Protein AF-A0A2T6LX07-F1 (afdb_monomer_lite)

Sequence (99 aa):
MLALAILGGTVSGVLAACIGAVVFYCLKPGRQPDAETLARVIAQADGSDFDETCGLEADQDDCNSATCIACDFEDHDPEWARTVYLRRAEAVLMHLARW

pLDDT: mean 74.1, std 19.77, range [33.66, 96.69]

Foldseek 3Di:
DDDDDPDDDPDPPLLVVLVVVLCCVCPDPPDHDDLQNQLQSVLVSVQAGLPFQACVVVVDPPHPCRHHLCVVPPVSHSVVSSVVSSVVSVVVSVVVVVD

Secondary structure (DSSP, 8-state):
---------SS-HHHHHHHHHHHHHHTSTT-PPPHHHHHHHHHHHHT-BSSPPPHHHHT-TT--TTTBTTTT-TT--HHHHHHHHHHHHHHHHHHHTT-

Radius of gyration: 15.82 Å; chains: 1; bounding box: 42×25×36 Å

Structure (mmCIF, N/CA/C/O backbone):
data_AF-A0A2T6LX07-F1
#
_entry.id   AF-A0A2T6LX07-F1
#
loop_
_atom_site.group_PDB
_atom_site.id
_atom_site.type_symbol
_atom_site.label_atom_id
_atom_site.label_alt_id
_atom_site.label_comp_id
_atom_site.label_asym_id
_atom_site.label_entity_id
_atom_site.label_seq_id
_atom_site.pdbx_PDB_ins_code
_atom_site.Cartn_x
_atom_site.Cartn_y
_atom_site.Cartn_z
_atom_site.occupancy
_atom_site.B_iso_or_equiv
_atom_site.auth_seq_id
_atom_site.auth_comp_id
_atom_site.auth_asym_id
_atom_site.auth_atom_id
_atom_site.pdbx_PDB_model_num
ATOM 1 N N . MET A 1 1 ? -24.523 -15.968 19.191 1.00 35.88 1 MET A N 1
ATOM 2 C CA . MET A 1 1 ? -24.613 -16.679 17.899 1.00 35.88 1 MET A CA 1
ATOM 3 C C . MET A 1 1 ? -25.349 -15.767 16.932 1.00 35.88 1 MET A C 1
ATOM 5 O O . MET A 1 1 ? -26.568 -15.718 16.993 1.00 35.88 1 MET A O 1
ATOM 9 N N . LEU A 1 2 ? -24.630 -14.968 16.138 1.00 34.34 2 LEU A N 1
ATOM 10 C CA . LEU A 1 2 ? -25.241 -14.115 15.114 1.00 34.34 2 LEU A CA 1
ATOM 11 C C . LEU A 1 2 ? -24.853 -14.675 13.743 1.00 34.34 2 LEU A C 1
ATOM 13 O O . LEU A 1 2 ? -23.674 -14.891 13.474 1.00 34.34 2 LEU A O 1
ATOM 17 N N . ALA A 1 3 ? -25.871 -15.006 12.953 1.00 35.94 3 ALA A N 1
ATOM 18 C CA . ALA A 1 3 ? -25.771 -15.722 11.693 1.00 35.94 3 ALA A CA 1
ATOM 19 C C . ALA A 1 3 ? -25.217 -14.825 10.577 1.00 35.94 3 ALA A C 1
ATOM 21 O O . ALA A 1 3 ? -25.724 -13.731 10.339 1.00 35.94 3 ALA A O 1
ATOM 22 N N . LEU A 1 4 ? -24.196 -15.325 9.881 1.00 39.94 4 LEU A N 1
ATOM 23 C CA . LEU A 1 4 ? -23.634 -14.729 8.676 1.00 39.94 4 LEU A CA 1
ATOM 24 C C . LEU A 1 4 ? -24.479 -15.189 7.477 1.00 39.94 4 LEU A C 1
ATOM 26 O O . LEU A 1 4 ? -24.322 -16.306 6.986 1.00 39.94 4 LEU A O 1
ATOM 30 N N . ALA A 1 5 ? -25.422 -14.357 7.039 1.00 37.53 5 ALA A N 1
ATOM 31 C CA . ALA A 1 5 ? -26.170 -14.586 5.808 1.00 37.53 5 ALA A CA 1
ATOM 32 C C . ALA A 1 5 ? -25.344 -14.077 4.617 1.00 37.53 5 ALA A C 1
ATOM 34 O O . ALA A 1 5 ? -25.369 -12.894 4.288 1.00 37.53 5 ALA A O 1
ATOM 35 N N . ILE A 1 6 ? -24.595 -14.980 3.984 1.00 45.75 6 ILE A N 1
ATOM 36 C CA . ILE A 1 6 ? -23.979 -14.745 2.675 1.00 45.75 6 ILE A CA 1
ATOM 37 C C . ILE A 1 6 ? -25.062 -15.030 1.626 1.00 45.75 6 ILE A C 1
ATOM 39 O O . ILE A 1 6 ? -25.308 -16.184 1.280 1.00 45.75 6 ILE A O 1
ATOM 43 N N . LEU A 1 7 ? -25.755 -13.989 1.160 1.00 40.22 7 LEU A N 1
ATOM 44 C CA . LEU A 1 7 ? -26.619 -14.071 -0.021 1.00 40.22 7 LEU A CA 1
ATOM 45 C C . LEU A 1 7 ? -25.812 -13.678 -1.260 1.00 40.22 7 LEU A C 1
ATOM 47 O O . LEU A 1 7 ? -25.176 -12.628 -1.298 1.00 40.22 7 LEU A O 1
ATOM 51 N N . GLY A 1 8 ? -25.816 -14.579 -2.241 1.00 37.66 8 GLY A N 1
ATOM 52 C CA . GLY A 1 8 ? -25.008 -14.512 -3.449 1.00 37.66 8 GLY A CA 1
ATOM 53 C C . GLY A 1 8 ? -25.443 -13.466 -4.475 1.00 37.66 8 GLY A C 1
ATOM 54 O O . GLY A 1 8 ? -26.587 -13.023 -4.525 1.00 37.66 8 GLY A O 1
ATOM 55 N N . GLY A 1 9 ? -24.490 -13.148 -5.346 1.00 33.66 9 GLY A N 1
ATOM 56 C CA . GLY A 1 9 ? -24.650 -12.372 -6.569 1.00 33.66 9 GLY A CA 1
ATOM 57 C C . GLY A 1 9 ? -23.317 -12.387 -7.313 1.00 33.66 9 GLY A C 1
ATOM 58 O O . GLY A 1 9 ? -22.280 -12.112 -6.727 1.00 33.66 9 GLY A O 1
ATOM 59 N N . THR A 1 10 ? -23.323 -12.800 -8.573 1.00 42.75 10 THR A N 1
ATOM 60 C CA . THR A 1 10 ? -22.171 -13.233 -9.385 1.00 42.75 10 THR A CA 1
ATOM 61 C C . THR A 1 10 ? -21.279 -12.099 -9.899 1.00 42.75 10 THR A C 1
ATOM 63 O O . THR A 1 10 ? -20.969 -12.028 -11.085 1.00 42.75 10 THR A O 1
ATOM 66 N N . VAL A 1 11 ? -20.810 -11.231 -9.012 1.00 43.53 11 VAL A N 1
ATOM 67 C CA . VAL A 1 11 ? -19.710 -10.312 -9.304 1.00 43.53 11 VAL A CA 1
ATOM 68 C C . VAL A 1 11 ? -18.788 -10.359 -8.093 1.00 43.53 11 VAL A C 1
ATOM 70 O O . VAL A 1 11 ? -19.258 -10.239 -6.968 1.00 43.53 11 VAL A O 1
ATOM 73 N N . SER A 1 12 ? -17.484 -10.537 -8.302 1.00 47.03 12 SER A N 1
ATOM 74 C CA . SER A 1 12 ? -16.473 -10.314 -7.260 1.00 47.03 12 SER A CA 1
ATOM 75 C C . SER A 1 12 ? -16.309 -11.373 -6.152 1.00 47.03 12 SER A C 1
ATOM 77 O O . SER A 1 12 ? -16.375 -11.079 -4.959 1.00 47.03 12 SER A O 1
ATOM 79 N N . GLY A 1 13 ? -15.928 -12.600 -6.523 1.00 38.44 13 GLY A N 1
ATOM 80 C CA . GLY A 1 13 ? -15.296 -13.525 -5.564 1.00 38.44 13 GLY A CA 1
ATOM 81 C C . GLY A 1 13 ? -14.013 -12.947 -4.934 1.00 38.44 13 GLY A C 1
ATOM 82 O O . GLY A 1 13 ? -13.725 -13.219 -3.773 1.00 38.44 13 GLY A O 1
ATOM 83 N N . VAL A 1 14 ? -13.301 -12.082 -5.669 1.00 48.78 14 VAL A N 1
ATOM 84 C CA . VAL A 1 14 ? -12.125 -11.342 -5.181 1.00 48.78 14 VAL A CA 1
ATOM 85 C C . VAL A 1 14 ? -12.536 -10.273 -4.169 1.00 48.78 14 VAL A C 1
ATOM 87 O O . VAL A 1 14 ? -12.085 -10.324 -3.035 1.00 48.78 14 VAL A O 1
ATOM 90 N N . LEU A 1 15 ? -13.472 -9.377 -4.504 1.00 44.28 15 LEU A N 1
ATOM 91 C CA . LEU A 1 15 ? -13.887 -8.299 -3.592 1.00 44.28 15 LEU A CA 1
ATOM 92 C C . LEU A 1 15 ? -14.495 -8.843 -2.286 1.00 44.28 15 LEU A C 1
ATOM 94 O O . LEU A 1 15 ? -14.240 -8.295 -1.219 1.00 44.28 15 LEU A O 1
ATOM 98 N N . ALA A 1 16 ? -15.253 -9.946 -2.339 1.00 48.31 16 ALA A N 1
ATOM 99 C CA . ALA A 1 16 ? -15.789 -10.596 -1.141 1.00 48.31 16 ALA A CA 1
ATOM 100 C C . ALA A 1 16 ? -14.689 -11.238 -0.272 1.00 48.31 16 ALA A C 1
ATOM 102 O O . ALA A 1 16 ? -14.761 -11.161 0.955 1.00 48.31 16 ALA A O 1
ATOM 103 N N . ALA A 1 17 ? -13.655 -11.828 -0.883 1.00 53.06 17 ALA A N 1
ATOM 104 C CA . ALA A 1 17 ? -12.491 -12.348 -0.166 1.00 53.06 17 ALA A CA 1
ATOM 105 C C . ALA A 1 17 ? -11.627 -11.219 0.423 1.00 53.06 17 ALA A C 1
ATOM 107 O O . ALA A 1 17 ? -11.191 -11.327 1.566 1.00 53.06 17 ALA A O 1
ATOM 108 N N . CYS A 1 18 ? -11.444 -10.116 -0.306 1.00 50.75 18 CYS A N 1
ATOM 109 C CA . CYS A 1 18 ? -10.703 -8.938 0.141 1.00 50.75 18 CYS A CA 1
ATOM 110 C C . CYS A 1 18 ? -11.409 -8.237 1.308 1.00 50.75 18 CYS A C 1
ATOM 112 O O . CYS A 1 18 ? -10.789 -7.996 2.341 1.00 50.75 18 CYS A O 1
ATOM 114 N N . ILE A 1 19 ? -12.723 -7.999 1.209 1.00 58.06 19 ILE A N 1
ATOM 115 C CA . ILE A 1 19 ? -13.525 -7.456 2.317 1.00 58.06 19 ILE A CA 1
ATOM 116 C C . ILE A 1 19 ? -13.516 -8.433 3.499 1.00 58.06 19 ILE A C 1
ATOM 118 O O . ILE A 1 19 ? -13.329 -8.013 4.637 1.00 58.06 19 ILE A O 1
ATOM 122 N N . GLY A 1 20 ? -13.656 -9.739 3.250 1.00 56.22 20 GLY A N 1
ATOM 123 C CA . GLY A 1 20 ? -13.583 -10.768 4.288 1.00 56.22 20 GLY A CA 1
ATOM 124 C C . GLY A 1 20 ? -12.236 -10.801 5.017 1.00 56.22 20 GLY A C 1
ATOM 125 O O . GLY A 1 20 ? -12.216 -10.925 6.240 1.00 56.22 20 GLY A O 1
ATOM 126 N N . ALA A 1 21 ? -11.121 -10.637 4.301 1.00 58.41 21 ALA A N 1
ATOM 127 C CA . ALA A 1 21 ? -9.774 -10.593 4.868 1.00 58.41 21 ALA A CA 1
ATOM 128 C C . ALA A 1 21 ? -9.517 -9.301 5.656 1.00 58.41 21 ALA A C 1
ATOM 130 O O . ALA A 1 21 ? -9.006 -9.377 6.773 1.00 58.41 21 ALA A O 1
ATOM 131 N N . VAL A 1 22 ? -9.937 -8.141 5.133 1.00 60.34 22 VAL A N 1
ATOM 132 C CA . VAL A 1 22 ? -9.885 -6.850 5.847 1.00 60.34 22 VAL A CA 1
ATOM 133 C C . VAL A 1 22 ? -10.679 -6.941 7.146 1.00 60.34 22 VAL A C 1
ATOM 135 O O . VAL A 1 22 ? -10.159 -6.652 8.219 1.00 60.34 22 VAL A O 1
ATOM 138 N N . VAL A 1 23 ? -11.923 -7.417 7.072 1.00 61.81 23 VAL A N 1
ATOM 139 C CA . VAL A 1 23 ? -12.801 -7.566 8.235 1.00 61.81 23 VAL A CA 1
ATOM 140 C C . VAL A 1 23 ? -12.216 -8.572 9.229 1.00 61.81 23 VAL A C 1
ATOM 142 O O . VAL A 1 23 ? -12.158 -8.280 10.416 1.00 61.81 23 VAL A O 1
ATOM 145 N N . PHE A 1 24 ? -11.707 -9.724 8.790 1.00 59.44 24 PHE A N 1
ATOM 146 C CA . PHE A 1 24 ? -11.117 -10.715 9.695 1.00 59.44 24 PHE A CA 1
ATOM 147 C C . PHE A 1 24 ? -9.809 -10.234 10.349 1.00 59.44 24 PHE A C 1
ATOM 149 O O . PHE A 1 24 ? -9.574 -10.522 11.523 1.00 59.44 24 PHE A O 1
ATOM 156 N N . TYR A 1 25 ? -8.973 -9.482 9.625 1.00 60.09 25 TYR A N 1
ATOM 157 C CA . TYR A 1 25 ? -7.738 -8.906 10.162 1.00 60.09 25 TYR A CA 1
ATOM 158 C C 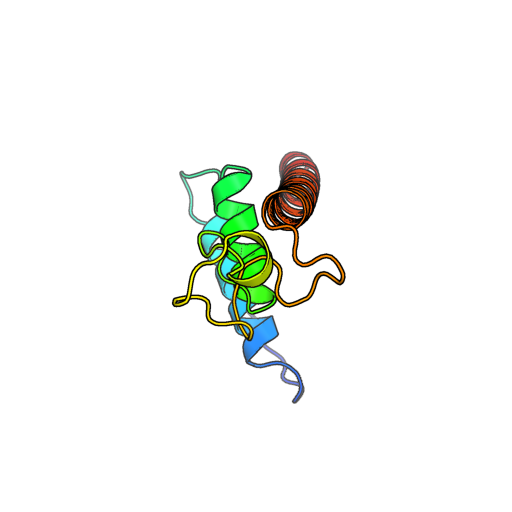. TYR A 1 25 ? -8.034 -7.778 11.160 1.00 60.09 25 TYR A C 1
ATOM 160 O O . TYR A 1 25 ? -7.485 -7.780 12.260 1.00 60.09 25 TYR A O 1
ATOM 168 N N . CYS A 1 26 ? -8.948 -6.861 10.821 1.00 58.72 26 CYS A N 1
ATOM 169 C CA . CYS A 1 26 ? -9.367 -5.761 11.693 1.00 58.72 26 CYS A CA 1
ATOM 170 C C . CYS A 1 26 ? -10.170 -6.230 12.920 1.00 58.72 26 CYS A C 1
ATOM 172 O O . CYS A 1 26 ? -10.128 -5.572 13.956 1.00 58.72 26 CYS A O 1
ATOM 174 N N . LEU A 1 27 ? -10.896 -7.352 12.827 1.00 58.72 27 LEU A N 1
ATOM 175 C CA . LEU A 1 27 ? -11.720 -7.885 13.920 1.00 58.72 27 LEU A CA 1
ATOM 176 C C . LEU A 1 27 ? -11.010 -8.937 14.780 1.00 58.72 27 LEU A C 1
ATOM 178 O O . LEU A 1 27 ? -11.631 -9.477 15.701 1.00 58.72 27 LEU A O 1
ATOM 182 N N . LYS A 1 28 ? -9.733 -9.258 14.524 1.00 59.44 28 LYS A N 1
ATOM 183 C CA . LYS A 1 28 ? -9.010 -10.196 15.387 1.00 59.44 28 LYS A CA 1
ATOM 184 C C . LYS A 1 28 ? -8.754 -9.529 16.749 1.00 59.44 28 LYS A C 1
ATOM 186 O O . LYS A 1 28 ? -8.044 -8.524 16.814 1.00 59.44 28 LYS A O 1
ATOM 191 N N . PRO A 1 29 ? -9.294 -10.066 17.858 1.00 51.31 29 PRO A N 1
ATOM 192 C CA . PRO A 1 29 ? -9.150 -9.425 19.158 1.00 51.31 29 PRO A CA 1
ATOM 193 C C . PRO A 1 29 ? -7.673 -9.382 19.580 1.00 51.31 29 PRO A C 1
ATOM 195 O O . PRO A 1 29 ? -6.991 -10.406 19.573 1.00 51.31 29 PRO A O 1
ATOM 198 N N . GLY A 1 30 ? -7.188 -8.188 19.944 1.00 60.91 30 GLY A N 1
ATOM 199 C CA . GLY A 1 30 ? -5.854 -7.969 20.520 1.00 60.91 30 GLY A CA 1
ATOM 200 C C . GLY A 1 30 ? -4.789 -7.369 19.592 1.00 60.91 30 GLY A C 1
ATOM 201 O O . GLY A 1 30 ? -3.688 -7.102 20.068 1.00 60.91 30 GLY A O 1
ATOM 202 N N . ARG A 1 31 ? -5.082 -7.114 18.308 1.00 62.78 31 ARG A N 1
ATOM 203 C CA . ARG A 1 31 ? -4.170 -6.390 17.403 1.00 62.78 31 ARG A CA 1
ATOM 204 C C . ARG A 1 31 ? -4.935 -5.315 16.638 1.00 62.78 31 ARG A C 1
ATOM 206 O O . ARG A 1 31 ? -5.721 -5.640 15.758 1.00 62.78 31 ARG A O 1
ATOM 213 N N . GLN A 1 32 ? -4.704 -4.046 16.968 1.00 67.94 32 GLN A N 1
ATOM 214 C CA . GLN A 1 32 ? -5.147 -2.951 16.107 1.00 67.94 32 GLN A CA 1
ATOM 215 C C . GLN A 1 32 ? -4.182 -2.871 14.914 1.00 67.94 32 GLN A C 1
ATOM 217 O O . GLN A 1 32 ? -2.974 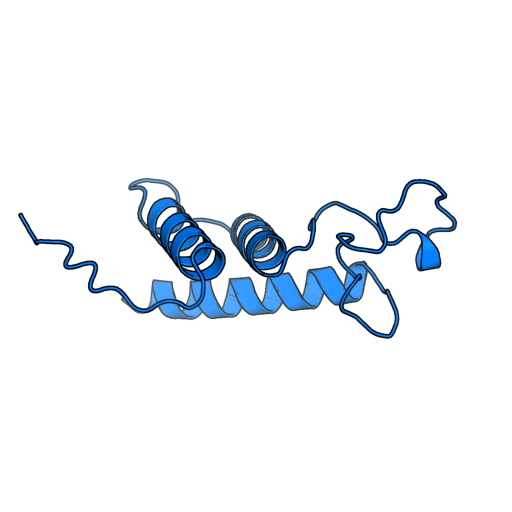-2.789 15.147 1.00 67.94 32 GLN A O 1
ATOM 222 N N . PRO A 1 33 ? -4.661 -2.969 13.661 1.00 72.50 33 PRO A N 1
ATOM 223 C CA . PRO A 1 33 ? -3.805 -2.750 12.502 1.00 72.50 33 PRO A CA 1
ATOM 224 C C . PRO A 1 33 ? -3.311 -1.300 12.498 1.00 72.50 33 PRO A C 1
ATOM 226 O O . PRO A 1 33 ? -4.104 -0.377 12.683 1.00 72.50 33 PRO A O 1
ATOM 229 N N . ASP A 1 34 ? -2.012 -1.105 12.282 1.00 87.69 34 ASP A N 1
ATOM 230 C CA . ASP A 1 34 ? -1.472 0.207 11.933 1.00 87.69 34 ASP A CA 1
ATOM 231 C C . ASP A 1 34 ? -1.810 0.562 10.472 1.00 87.69 34 ASP A C 1
ATOM 233 O O . ASP A 1 34 ? -2.304 -0.266 9.696 1.00 87.69 34 ASP A O 1
ATOM 237 N N . ALA A 1 35 ? -1.581 1.826 10.107 1.00 90.19 35 ALA A N 1
ATOM 238 C CA . ALA A 1 35 ? -1.904 2.334 8.777 1.00 90.19 35 ALA A CA 1
ATOM 239 C C . ALA A 1 35 ? -1.140 1.593 7.669 1.00 90.19 35 ALA A C 1
ATOM 241 O O . ALA A 1 35 ? -1.702 1.354 6.607 1.00 90.19 35 ALA A O 1
ATOM 242 N N . GLU A 1 36 ? 0.104 1.182 7.916 1.00 93.50 36 GLU A N 1
ATOM 243 C CA . GLU A 1 36 ? 0.929 0.497 6.920 1.00 93.50 36 GLU A CA 1
ATOM 244 C C . GLU A 1 36 ? 0.423 -0.922 6.643 1.00 93.50 36 GLU A C 1
ATOM 246 O O . GLU A 1 36 ? 0.264 -1.328 5.492 1.00 93.50 36 GLU A O 1
ATOM 251 N N . THR A 1 37 ? 0.086 -1.662 7.697 1.00 90.56 37 THR A N 1
ATOM 252 C CA . THR A 1 37 ? -0.526 -2.986 7.587 1.00 90.56 37 THR A CA 1
ATOM 253 C C . THR A 1 37 ? -1.818 -2.915 6.783 1.00 90.56 37 THR A C 1
ATOM 255 O O . TH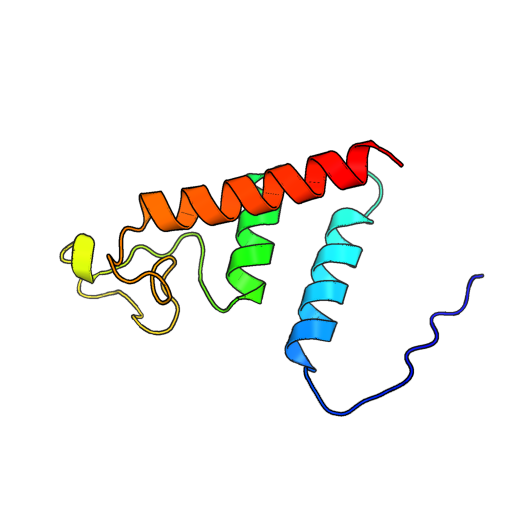R A 1 37 ? -2.051 -3.736 5.898 1.00 90.56 37 THR A O 1
ATOM 258 N N . LEU A 1 38 ? -2.662 -1.924 7.070 1.00 90.69 38 LEU A N 1
ATOM 259 C CA . LEU A 1 38 ? -3.921 -1.757 6.359 1.00 90.69 38 LEU A CA 1
ATOM 260 C C . LEU A 1 38 ? -3.707 -1.281 4.913 1.00 90.69 38 LEU A C 1
ATOM 262 O O . LEU A 1 38 ? -4.402 -1.755 4.020 1.00 90.69 38 LEU A O 1
ATOM 266 N N . ALA A 1 39 ? -2.721 -0.421 4.659 1.00 93.56 39 ALA A N 1
ATOM 267 C CA . ALA A 1 39 ? -2.355 0.020 3.315 1.00 93.56 39 ALA A CA 1
ATOM 268 C C . ALA A 1 39 ? -1.913 -1.153 2.427 1.00 93.56 39 ALA A C 1
ATOM 270 O O . ALA A 1 39 ? -2.380 -1.253 1.295 1.00 93.56 39 ALA A O 1
ATOM 271 N N . ARG A 1 40 ? -1.112 -2.088 2.959 1.00 93.62 40 ARG A N 1
ATOM 272 C CA . ARG A 1 40 ? -0.718 -3.330 2.265 1.00 93.62 40 ARG A CA 1
ATOM 273 C C . ARG A 1 40 ? -1.924 -4.176 1.871 1.00 93.62 40 ARG A C 1
ATOM 275 O O . ARG A 1 40 ? -1.994 -4.668 0.752 1.00 93.62 40 ARG A O 1
ATOM 282 N N . VAL A 1 41 ? -2.896 -4.315 2.774 1.00 91.25 41 VAL A N 1
ATOM 283 C CA . VAL A 1 41 ? -4.126 -5.069 2.494 1.00 91.25 41 VAL A CA 1
ATOM 284 C C . VAL A 1 41 ? -4.974 -4.373 1.426 1.00 91.25 41 VAL A C 1
ATOM 286 O O . VAL A 1 41 ? -5.530 -5.048 0.564 1.00 91.25 41 VAL A O 1
ATOM 289 N N . ILE A 1 42 ? -5.075 -3.040 1.462 1.00 91.62 42 ILE A N 1
ATOM 290 C CA . ILE A 1 42 ? -5.811 -2.272 0.447 1.00 91.62 42 ILE A CA 1
ATOM 291 C C . ILE A 1 42 ? -5.121 -2.397 -0.918 1.00 91.62 42 ILE A C 1
ATOM 293 O O . ILE A 1 42 ? -5.800 -2.692 -1.894 1.00 91.62 42 ILE A O 1
ATOM 297 N N . ALA A 1 43 ? -3.796 -2.240 -0.989 1.00 92.81 43 ALA A N 1
ATOM 298 C CA . ALA A 1 43 ? -3.032 -2.435 -2.223 1.00 92.81 43 ALA A CA 1
ATOM 299 C C . ALA A 1 43 ? -3.239 -3.844 -2.792 1.00 92.81 43 ALA A C 1
ATOM 301 O O . ALA A 1 43 ? -3.626 -3.993 -3.947 1.00 92.81 43 ALA A O 1
ATOM 302 N N . GLN A 1 44 ? -3.126 -4.871 -1.945 1.00 92.25 44 GLN A N 1
ATOM 303 C CA . GLN A 1 44 ? -3.368 -6.252 -2.350 1.00 92.25 44 GLN A CA 1
ATOM 304 C C . GLN A 1 44 ? -4.800 -6.473 -2.863 1.00 92.25 44 GLN A C 1
ATOM 306 O O . GLN A 1 44 ? -5.011 -7.265 -3.781 1.00 92.25 44 GLN A O 1
ATOM 311 N N . ALA A 1 45 ? -5.794 -5.800 -2.277 1.00 88.81 45 ALA A N 1
ATOM 312 C CA . ALA A 1 45 ? -7.180 -5.875 -2.729 1.00 88.81 45 ALA A CA 1
ATOM 313 C C . ALA A 1 45 ? -7.407 -5.204 -4.093 1.00 88.81 45 ALA A C 1
ATOM 315 O O . ALA A 1 45 ? -8.255 -5.674 -4.852 1.00 88.81 45 ALA A O 1
ATOM 316 N N . ASP A 1 46 ? -6.637 -4.160 -4.399 1.00 89.75 46 ASP A N 1
ATOM 317 C CA . ASP A 1 46 ? -6.618 -3.495 -5.706 1.00 89.75 46 ASP A CA 1
ATOM 318 C C . ASP A 1 46 ? -5.786 -4.281 -6.745 1.00 89.75 46 ASP A C 1
ATOM 320 O O . ASP A 1 46 ? -5.901 -4.032 -7.938 1.00 89.75 46 ASP A O 1
ATOM 324 N N . GLY A 1 47 ? -5.027 -5.298 -6.317 1.00 91.38 47 GLY A N 1
ATOM 325 C CA . GLY A 1 47 ? -4.202 -6.141 -7.189 1.00 91.38 47 GLY A CA 1
ATOM 326 C C . GLY A 1 47 ? -2.730 -5.730 -7.259 1.00 91.38 47 GLY A C 1
ATOM 327 O O . GLY A 1 47 ? -1.985 -6.305 -8.050 1.00 91.38 47 GLY A O 1
ATOM 328 N N . SER A 1 48 ? -2.307 -4.791 -6.411 1.00 92.06 48 SER A N 1
ATOM 329 C CA . SER A 1 48 ? -0.939 -4.277 -6.355 1.00 92.06 48 SER A CA 1
ATOM 330 C C . SER A 1 48 ? -0.153 -4.827 -5.159 1.00 92.06 48 SER A C 1
ATOM 332 O O . SER A 1 48 ? -0.707 -5.086 -4.086 1.00 92.06 48 SER A O 1
ATOM 334 N N . ASP A 1 49 ? 1.161 -4.956 -5.309 1.00 92.94 49 ASP A N 1
ATOM 335 C CA . ASP A 1 49 ? 2.096 -5.245 -4.223 1.00 92.94 49 ASP A CA 1
ATOM 336 C C . ASP A 1 49 ? 2.662 -3.934 -3.655 1.00 92.94 49 ASP A C 1
ATOM 338 O O . ASP A 1 49 ? 3.360 -3.195 -4.341 1.00 92.94 49 ASP A O 1
ATOM 342 N N . PHE A 1 50 ? 2.359 -3.646 -2.385 1.00 92.69 50 PHE A N 1
ATOM 343 C CA . PHE A 1 50 ? 2.791 -2.435 -1.674 1.00 92.69 50 PHE A CA 1
ATOM 344 C C . PHE A 1 50 ? 4.311 -2.281 -1.546 1.00 92.69 50 PHE A C 1
ATOM 346 O O . PHE A 1 50 ? 4.818 -1.151 -1.510 1.00 92.69 50 PHE A O 1
ATOM 353 N N . ASP A 1 51 ? 5.035 -3.396 -1.461 1.00 92.06 51 ASP A N 1
ATOM 354 C CA . ASP A 1 51 ? 6.491 -3.381 -1.315 1.00 92.06 51 ASP A CA 1
ATOM 355 C C . ASP A 1 51 ? 7.210 -3.325 -2.662 1.00 92.06 51 ASP A C 1
ATOM 357 O O . ASP A 1 51 ? 8.343 -2.842 -2.736 1.00 92.06 51 ASP A O 1
ATOM 361 N N . GLU A 1 52 ? 6.559 -3.789 -3.728 1.00 87.81 52 GLU A N 1
ATOM 362 C CA . GLU A 1 52 ? 7.137 -3.786 -5.065 1.00 87.81 52 GLU A CA 1
ATOM 363 C C . GLU A 1 52 ? 7.353 -2.348 -5.548 1.00 87.81 52 GLU A C 1
ATOM 365 O O . GLU A 1 52 ? 6.508 -1.467 -5.392 1.00 87.81 52 GLU A O 1
ATOM 370 N N . THR A 1 53 ? 8.517 -2.088 -6.135 1.00 85.62 53 THR A N 1
ATOM 371 C CA . THR A 1 53 ? 8.839 -0.786 -6.725 1.00 85.62 53 THR A CA 1
ATOM 372 C C . THR A 1 53 ? 8.619 -0.858 -8.228 1.00 85.62 53 THR A C 1
ATOM 374 O O . THR A 1 53 ? 8.976 -1.849 -8.859 1.00 85.62 53 THR A O 1
ATOM 377 N N . CYS A 1 54 ? 8.029 0.186 -8.814 1.00 83.25 54 CYS A N 1
ATOM 378 C CA . CYS A 1 54 ? 7.866 0.237 -10.260 1.00 83.25 54 CYS A CA 1
ATOM 379 C C . CYS A 1 54 ? 9.233 0.356 -10.947 1.00 83.25 54 CYS A C 1
ATOM 381 O O . CYS A 1 54 ? 10.005 1.271 -10.666 1.00 83.25 54 CYS A O 1
ATOM 383 N N . GLY A 1 55 ? 9.519 -0.560 -11.866 1.00 79.44 55 GLY A N 1
ATOM 384 C CA . GLY A 1 55 ? 10.780 -0.610 -12.602 1.00 79.44 55 GLY A CA 1
ATOM 385 C C . GLY A 1 55 ? 10.935 0.512 -13.620 1.00 79.44 55 GLY A C 1
ATOM 386 O O . GLY A 1 55 ? 12.066 0.819 -13.975 1.00 79.44 55 GLY A O 1
ATOM 387 N N . LEU A 1 56 ? 9.832 1.158 -14.033 1.00 74.56 56 LEU A N 1
ATOM 388 C CA . LEU A 1 56 ? 9.870 2.311 -14.938 1.00 74.56 56 LEU A CA 1
ATOM 389 C C . LEU A 1 56 ? 10.606 3.503 -14.307 1.00 74.56 56 LEU A C 1
ATOM 391 O O . LEU A 1 56 ? 11.420 4.131 -14.969 1.00 74.56 56 LEU A O 1
ATOM 395 N N . GLU A 1 57 ? 10.345 3.777 -13.028 1.00 71.81 57 GLU A N 1
ATOM 396 C CA . GLU A 1 57 ? 10.977 4.876 -12.283 1.00 71.81 57 GLU A CA 1
ATOM 397 C C . GLU A 1 57 ? 12.327 4.476 -11.672 1.00 71.81 57 GLU A C 1
ATOM 399 O O . GLU A 1 57 ? 13.194 5.316 -11.441 1.00 71.81 57 GLU A O 1
ATOM 404 N N . ALA A 1 58 ? 12.522 3.187 -11.388 1.00 68.75 58 ALA A N 1
ATOM 405 C CA . ALA A 1 58 ? 13.694 2.716 -10.660 1.00 68.75 58 ALA A CA 1
ATOM 406 C C . ALA A 1 58 ? 14.832 2.176 -11.546 1.00 68.75 58 ALA A C 1
ATOM 408 O O . ALA A 1 58 ? 15.834 1.729 -10.985 1.00 68.75 58 ALA A O 1
ATOM 409 N N . ASP A 1 59 ? 14.689 2.181 -12.880 1.00 68.31 59 ASP A N 1
ATOM 410 C CA . ASP A 1 59 ? 15.609 1.507 -13.821 1.00 68.31 59 ASP A CA 1
ATOM 411 C C . ASP A 1 59 ? 15.902 0.050 -13.387 1.00 68.31 59 ASP A C 1
ATOM 413 O O . ASP A 1 59 ? 17.023 -0.458 -13.476 1.00 68.31 59 ASP A O 1
ATOM 417 N N . GLN A 1 60 ? 14.884 -0.630 -12.847 1.00 69.81 60 GLN A N 1
ATOM 418 C CA . GLN A 1 60 ? 14.978 -2.016 -12.389 1.00 69.81 60 GLN A CA 1
ATOM 419 C C . GLN A 1 60 ? 14.304 -2.940 -13.402 1.00 69.81 60 GLN A C 1
ATOM 421 O O . GLN A 1 60 ? 13.115 -2.793 -13.685 1.00 69.81 60 GLN A O 1
ATOM 426 N N . ASP A 1 61 ? 15.054 -3.929 -13.892 1.00 66.69 61 ASP A N 1
ATOM 427 C CA . ASP A 1 61 ? 14.552 -4.937 -14.836 1.00 66.69 61 ASP A CA 1
ATOM 428 C C . ASP A 1 61 ? 13.505 -5.880 -14.203 1.00 66.69 61 ASP A C 1
ATOM 430 O O . ASP A 1 61 ? 12.661 -6.434 -14.906 1.00 66.69 61 ASP A O 1
ATOM 434 N N . ASP A 1 62 ? 13.514 -6.031 -12.873 1.00 67.69 62 ASP A N 1
ATOM 435 C CA . ASP A 1 62 ? 12.697 -7.002 -12.127 1.00 67.69 62 ASP A CA 1
ATOM 436 C C . ASP A 1 62 ? 11.377 -6.411 -11.584 1.00 67.69 62 ASP A C 1
ATOM 438 O O . ASP A 1 62 ? 10.966 -6.707 -10.462 1.00 67.69 62 ASP A O 1
ATOM 442 N N . CYS A 1 63 ? 10.688 -5.572 -12.363 1.00 79.00 63 CYS A N 1
ATOM 443 C CA . CYS A 1 63 ? 9.347 -5.088 -12.013 1.00 79.00 63 CYS A CA 1
ATOM 444 C C . CYS A 1 63 ? 8.257 -5.846 -12.767 1.00 79.00 63 CYS A C 1
ATOM 446 O O . CYS A 1 63 ? 8.204 -5.835 -14.000 1.00 79.00 63 CYS A O 1
ATOM 448 N N . ASN A 1 64 ? 7.284 -6.384 -12.037 1.00 79.38 64 ASN A N 1
ATOM 449 C CA . ASN A 1 64 ? 6.037 -6.841 -12.619 1.00 79.38 64 ASN A CA 1
ATOM 450 C C . ASN A 1 64 ? 5.109 -5.643 -12.864 1.00 79.38 64 ASN A C 1
ATOM 452 O O . ASN A 1 64 ? 4.331 -5.237 -12.004 1.00 79.38 64 ASN A O 1
ATOM 456 N N . SER A 1 65 ? 5.169 -5.067 -14.066 1.00 79.94 65 SER A N 1
ATOM 457 C CA . SER A 1 65 ? 4.365 -3.894 -14.449 1.00 79.94 65 SER A CA 1
ATOM 458 C C . SER A 1 65 ? 2.850 -4.084 -14.303 1.00 79.94 65 SER A C 1
ATOM 460 O O . SER A 1 65 ? 2.124 -3.097 -14.250 1.00 79.94 65 SER A O 1
ATOM 462 N N . ALA A 1 66 ? 2.371 -5.329 -14.216 1.00 85.75 66 ALA A N 1
ATOM 463 C CA . ALA A 1 66 ? 0.964 -5.642 -13.993 1.00 85.75 66 ALA A CA 1
ATOM 464 C C . ALA A 1 66 ? 0.544 -5.627 -12.512 1.00 85.75 66 ALA A C 1
ATOM 466 O O . ALA A 1 66 ? -0.654 -5.628 -12.247 1.00 85.75 66 ALA A O 1
ATOM 467 N N . THR A 1 67 ? 1.488 -5.673 -11.564 1.00 89.12 67 THR A N 1
ATOM 468 C CA . THR A 1 67 ? 1.187 -5.773 -10.121 1.00 89.12 67 THR A CA 1
ATOM 469 C C . THR A 1 67 ? 2.015 -4.851 -9.233 1.00 89.12 67 THR A C 1
ATOM 471 O O . THR A 1 67 ? 1.783 -4.834 -8.028 1.00 89.12 67 THR A O 1
ATOM 474 N N . CYS A 1 68 ? 2.970 -4.091 -9.767 1.00 90.56 68 CYS A N 1
ATOM 475 C CA . CYS A 1 68 ? 3.779 -3.201 -8.940 1.00 90.56 68 CYS A CA 1
ATOM 476 C C . CYS A 1 68 ? 2.925 -2.122 -8.267 1.00 90.56 68 CYS A C 1
ATOM 478 O O . CYS A 1 68 ? 1.831 -1.801 -8.732 1.00 90.56 68 CYS A O 1
ATOM 480 N N . ILE A 1 69 ? 3.428 -1.520 -7.184 1.00 93.06 69 ILE A N 1
ATOM 481 C CA . ILE A 1 69 ? 2.634 -0.579 -6.378 1.00 93.06 69 ILE A CA 1
ATOM 482 C C . ILE A 1 69 ? 2.045 0.590 -7.176 1.00 93.06 69 ILE A C 1
ATOM 484 O O . ILE A 1 69 ? 1.015 1.146 -6.803 1.00 93.06 69 ILE A O 1
ATOM 488 N N . ALA A 1 70 ? 2.702 0.964 -8.273 1.00 92.25 70 ALA A N 1
ATOM 489 C CA . ALA A 1 70 ? 2.312 2.079 -9.118 1.00 92.25 70 ALA A CA 1
ATOM 490 C C . ALA A 1 70 ? 1.706 1.642 -10.467 1.00 92.25 70 ALA A C 1
ATOM 492 O O . ALA A 1 70 ? 1.619 2.464 -11.370 1.00 92.25 70 ALA A O 1
ATOM 493 N N . CYS A 1 71 ? 1.296 0.375 -10.635 1.00 90.25 71 CYS A N 1
ATOM 494 C CA . CYS A 1 71 ? 0.782 -0.139 -11.915 1.00 90.25 71 CYS A CA 1
ATOM 495 C C . CYS A 1 71 ? -0.468 0.602 -12.420 1.00 90.25 71 CYS A C 1
ATOM 497 O O . CYS A 1 71 ? -0.643 0.758 -13.625 1.00 90.25 71 CYS A O 1
ATOM 499 N N . ASP A 1 72 ? -1.298 1.096 -11.498 1.00 89.75 72 ASP A N 1
ATOM 500 C CA . ASP A 1 72 ? -2.532 1.835 -11.793 1.00 89.75 72 ASP A CA 1
ATOM 501 C C . ASP A 1 72 ? -2.356 3.364 -11.743 1.00 89.75 72 ASP A C 1
ATOM 503 O O . ASP A 1 72 ? -3.331 4.117 -11.825 1.00 89.75 72 ASP A O 1
ATOM 507 N N . PHE A 1 73 ? -1.123 3.845 -11.575 1.00 88.31 73 PHE A N 1
ATOM 508 C CA . PHE A 1 73 ? -0.809 5.265 -11.456 1.00 88.31 73 PHE A CA 1
ATOM 509 C C . PHE A 1 73 ? -0.112 5.742 -12.730 1.00 88.31 73 PHE A C 1
ATOM 511 O O . PHE A 1 73 ? 0.916 5.198 -13.109 1.00 88.31 73 PHE A O 1
ATOM 518 N N . GLU A 1 74 ? -0.664 6.780 -13.366 1.00 86.81 74 GLU A N 1
ATOM 519 C CA . GLU A 1 74 ? -0.193 7.307 -14.661 1.00 86.81 74 GLU A CA 1
ATOM 520 C C . GLU A 1 74 ? 1.309 7.623 -14.670 1.00 86.81 74 GLU A C 1
ATOM 522 O O . GLU A 1 74 ? 2.013 7.243 -15.601 1.00 86.81 74 GLU A O 1
ATOM 527 N N . ASP A 1 75 ? 1.796 8.263 -13.606 1.00 86.88 75 ASP A N 1
ATOM 528 C CA . ASP A 1 75 ? 3.197 8.671 -13.476 1.00 86.88 75 ASP A CA 1
ATOM 529 C C . ASP A 1 75 ? 4.109 7.547 -12.962 1.00 86.88 75 ASP A C 1
ATOM 531 O O . ASP A 1 75 ? 5.301 7.764 -12.792 1.00 86.88 75 ASP A O 1
ATOM 535 N N . HIS A 1 76 ? 3.566 6.362 -12.654 1.00 89.62 76 HIS A N 1
ATOM 536 C CA . HIS A 1 76 ? 4.308 5.215 -12.116 1.00 89.62 76 HIS A CA 1
ATOM 537 C C . HIS A 1 76 ? 5.175 5.497 -10.864 1.00 89.62 76 HIS A C 1
ATOM 539 O O . HIS A 1 76 ? 5.976 4.645 -10.474 1.00 89.62 76 HIS A O 1
ATOM 545 N N . ASP A 1 77 ? 4.966 6.630 -10.181 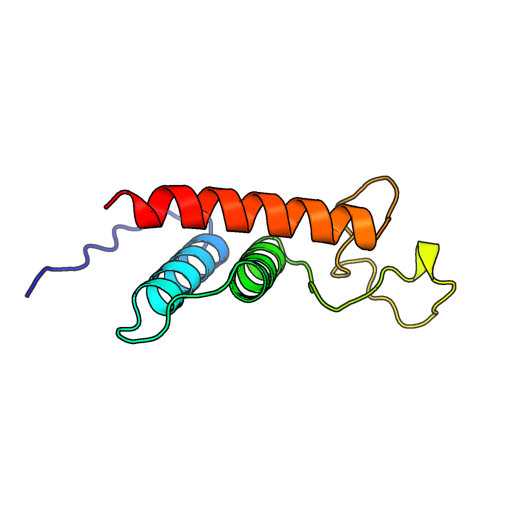1.00 90.75 77 ASP A N 1
ATOM 546 C CA . ASP A 1 77 ? 5.675 7.031 -8.962 1.00 90.75 77 ASP A CA 1
ATOM 547 C C . ASP A 1 77 ? 5.304 6.118 -7.769 1.00 90.75 77 ASP A C 1
ATOM 549 O O . ASP A 1 77 ? 4.178 6.179 -7.246 1.00 90.75 77 ASP A O 1
ATOM 553 N N . PRO A 1 78 ? 6.248 5.288 -7.277 1.00 91.62 78 PRO A N 1
ATOM 554 C CA . PRO A 1 78 ? 6.001 4.373 -6.167 1.00 91.62 78 PRO A CA 1
ATOM 555 C C . PRO A 1 78 ? 5.749 5.082 -4.831 1.00 91.62 78 PRO A C 1
ATOM 557 O O . PRO A 1 78 ? 5.006 4.575 -3.988 1.00 91.62 78 PRO A O 1
ATOM 560 N N . GLU A 1 79 ? 6.374 6.235 -4.592 1.00 92.69 79 GLU A N 1
ATOM 561 C CA . GLU A 1 79 ? 6.208 6.990 -3.346 1.00 92.69 79 GLU A CA 1
ATOM 562 C C . GLU A 1 79 ? 4.832 7.651 -3.292 1.00 92.69 79 GLU A C 1
ATOM 564 O O . GLU A 1 79 ? 4.140 7.599 -2.262 1.00 92.69 79 GLU A O 1
ATOM 569 N N . TRP A 1 80 ? 4.395 8.208 -4.422 1.00 93.88 80 TRP A N 1
ATOM 570 C CA . TRP A 1 80 ? 3.047 8.739 -4.558 1.00 93.88 80 TRP A CA 1
ATOM 571 C C . TRP A 1 80 ? 1.988 7.650 -4.376 1.00 93.88 80 TRP A C 1
ATOM 573 O O . TRP A 1 80 ? 1.058 7.823 -3.579 1.00 93.88 80 TRP A O 1
ATOM 583 N N . ALA A 1 81 ? 2.156 6.500 -5.033 1.00 94.56 81 ALA A N 1
ATOM 584 C CA . ALA A 1 81 ? 1.237 5.376 -4.901 1.00 94.56 81 ALA A CA 1
ATOM 585 C C . ALA A 1 81 ? 1.103 4.913 -3.437 1.00 94.56 81 ALA A C 1
ATOM 587 O O . ALA A 1 81 ? -0.009 4.844 -2.898 1.00 94.56 81 ALA A O 1
ATOM 588 N N . ARG A 1 82 ? 2.227 4.705 -2.731 1.00 95.50 82 ARG A N 1
ATOM 589 C CA . ARG A 1 82 ? 2.219 4.354 -1.295 1.00 95.50 82 ARG A CA 1
ATOM 590 C C . ARG A 1 82 ? 1.517 5.409 -0.446 1.00 95.50 82 ARG A C 1
ATOM 592 O O . ARG A 1 82 ? 0.726 5.062 0.432 1.00 95.50 82 ARG A O 1
ATOM 599 N N . THR A 1 83 ? 1.746 6.691 -0.730 1.00 96.69 83 THR A N 1
ATOM 6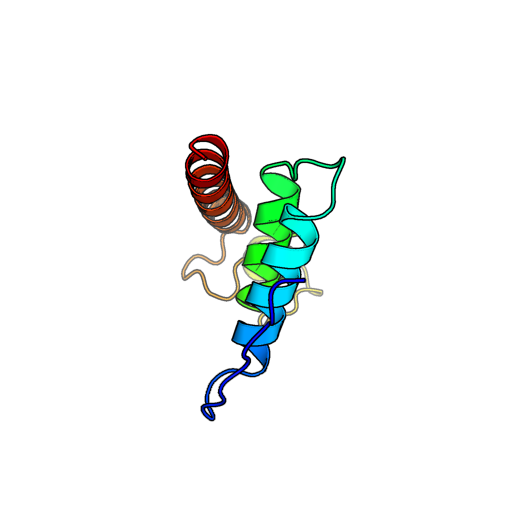00 C CA . THR A 1 83 ? 1.074 7.804 -0.041 1.00 96.69 83 THR A CA 1
ATOM 601 C C . THR A 1 83 ? -0.446 7.724 -0.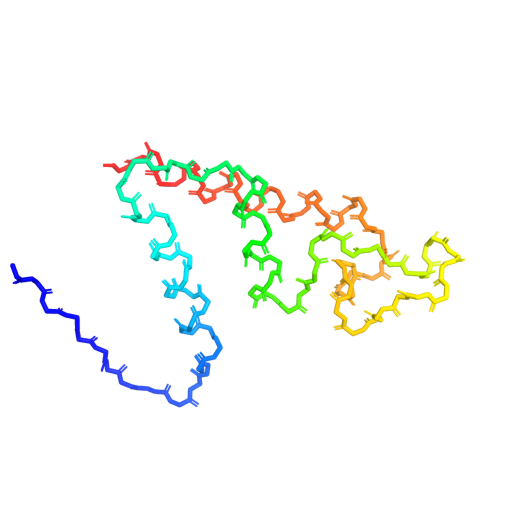190 1.00 96.69 83 THR A C 1
ATOM 603 O O . THR A 1 83 ? -1.179 7.949 0.777 1.00 96.69 83 THR A O 1
ATOM 606 N N . VAL A 1 84 ? -0.948 7.373 -1.375 1.00 96.19 84 VAL A N 1
ATOM 607 C CA . VAL A 1 84 ? -2.388 7.211 -1.612 1.00 96.19 84 VAL A CA 1
ATOM 608 C C . VAL A 1 84 ? -2.959 6.052 -0.794 1.00 96.19 84 VAL A C 1
ATOM 610 O O . VAL A 1 84 ? -3.984 6.231 -0.128 1.00 96.19 84 VAL A O 1
ATOM 613 N N . TYR A 1 85 ? -2.294 4.896 -0.772 1.00 95.50 85 TYR A N 1
ATOM 614 C CA . TYR A 1 85 ? -2.734 3.754 0.038 1.00 95.50 85 TYR A CA 1
ATOM 615 C C . TYR A 1 85 ? -2.700 4.042 1.543 1.00 95.50 85 TYR A C 1
ATOM 617 O O . TYR A 1 85 ? -3.652 3.700 2.248 1.00 95.50 85 TYR A O 1
ATOM 625 N N . LEU A 1 86 ? -1.672 4.739 2.033 1.00 96.00 86 LEU A N 1
ATOM 626 C CA . LEU A 1 86 ? -1.586 5.170 3.432 1.00 96.00 86 LEU A CA 1
ATOM 627 C C . LEU A 1 86 ? -2.732 6.117 3.810 1.00 96.00 86 LEU A C 1
ATOM 629 O O . LEU A 1 86 ? -3.393 5.896 4.820 1.00 96.00 86 LEU A O 1
ATOM 633 N N . ARG A 1 87 ? -3.058 7.107 2.969 1.00 95.69 87 ARG A N 1
ATOM 634 C CA . ARG A 1 87 ? -4.205 8.007 3.207 1.00 95.69 87 ARG A CA 1
ATOM 635 C C . ARG A 1 87 ? -5.536 7.257 3.254 1.00 95.69 87 ARG A C 1
ATOM 637 O O . ARG A 1 87 ? -6.399 7.574 4.073 1.00 95.69 87 ARG A O 1
ATOM 644 N N . ARG A 1 88 ? -5.718 6.254 2.387 1.00 94.06 88 ARG A N 1
ATOM 645 C CA . ARG A 1 88 ? -6.906 5.383 2.413 1.00 94.06 88 ARG A CA 1
ATOM 646 C C . ARG A 1 88 ? -6.966 4.584 3.719 1.00 94.06 88 ARG A C 1
ATOM 648 O O . ARG A 1 88 ? -8.024 4.529 4.342 1.00 94.06 88 ARG A O 1
ATOM 655 N N . ALA A 1 89 ? -5.843 4.021 4.161 1.00 92.12 89 ALA A N 1
ATOM 656 C CA . ALA A 1 89 ? -5.751 3.295 5.424 1.00 92.12 89 ALA A CA 1
ATOM 657 C C . ALA A 1 89 ? -6.059 4.187 6.638 1.00 92.12 89 ALA A C 1
ATOM 659 O O . ALA A 1 89 ? -6.866 3.814 7.489 1.00 92.12 89 ALA A O 1
ATOM 660 N N . GLU A 1 90 ? -5.488 5.390 6.696 1.00 91.69 90 GLU A N 1
ATOM 661 C CA . GLU A 1 90 ? -5.770 6.377 7.743 1.00 91.69 90 GLU A CA 1
ATOM 662 C C . GLU A 1 90 ? -7.260 6.725 7.812 1.00 91.69 90 GLU A C 1
ATOM 664 O O . GLU A 1 90 ? -7.844 6.726 8.898 1.00 91.69 90 GLU A O 1
ATOM 669 N N . ALA A 1 91 ? -7.904 6.958 6.663 1.00 90.56 91 ALA A N 1
ATOM 670 C CA . ALA A 1 91 ? -9.335 7.245 6.605 1.00 90.56 91 ALA A CA 1
ATOM 671 C C . ALA A 1 91 ? -10.179 6.095 7.182 1.00 90.56 91 ALA A C 1
ATOM 673 O O . ALA A 1 91 ? -11.116 6.331 7.949 1.00 90.56 91 ALA A O 1
ATOM 674 N N . VAL A 1 92 ? -9.826 4.844 6.869 1.00 87.38 92 VAL A N 1
ATOM 675 C CA . VAL A 1 92 ? -10.500 3.664 7.432 1.00 87.38 92 VAL A CA 1
ATOM 676 C C . VAL A 1 92 ? -10.296 3.587 8.946 1.00 87.38 92 VAL A C 1
ATOM 678 O O . VAL A 1 92 ? -11.269 3.408 9.680 1.00 87.38 92 VAL A O 1
ATOM 681 N N . LEU A 1 93 ? -9.069 3.777 9.439 1.00 85.31 93 LEU A N 1
ATOM 682 C CA . LEU A 1 93 ? -8.779 3.754 10.877 1.00 85.31 93 LEU A CA 1
ATOM 683 C C . LEU A 1 93 ? -9.547 4.844 11.638 1.00 85.31 93 LEU A C 1
ATOM 685 O O . LEU A 1 93 ? -10.118 4.563 12.693 1.00 85.31 93 LEU A O 1
ATOM 689 N N . MET A 1 94 ? -9.638 6.060 11.089 1.00 83.75 94 MET A N 1
ATOM 690 C CA . MET A 1 94 ? -10.443 7.141 11.675 1.00 83.75 94 MET A CA 1
ATOM 691 C C . MET A 1 94 ? -11.932 6.786 11.759 1.00 83.75 94 MET A C 1
ATOM 693 O O . MET A 1 94 ? -12.609 7.189 12.708 1.00 83.75 94 MET A O 1
ATOM 697 N N . HIS A 1 95 ? -12.455 6.042 10.781 1.00 79.62 95 HIS A N 1
ATOM 698 C CA . HIS A 1 95 ? -13.837 5.574 10.805 1.00 79.62 95 HIS A CA 1
ATOM 699 C C . HIS A 1 95 ? -14.063 4.447 11.812 1.00 79.62 95 HIS A C 1
ATOM 701 O O . HIS A 1 95 ? -15.103 4.451 12.464 1.00 79.62 95 HIS A O 1
ATOM 707 N N . LEU A 1 96 ? -13.107 3.530 11.983 1.00 73.31 96 LEU A N 1
ATOM 708 C CA . LEU A 1 96 ? -13.209 2.428 12.946 1.00 73.31 96 LEU A CA 1
ATOM 709 C C . LEU A 1 96 ? -13.040 2.888 14.401 1.00 73.31 96 LEU A C 1
ATOM 711 O O . LEU A 1 96 ? -13.716 2.365 15.276 1.00 73.31 96 LEU A O 1
ATOM 715 N N . ALA A 1 97 ? -12.208 3.899 14.669 1.00 65.50 97 ALA A N 1
ATOM 716 C CA . ALA A 1 97 ? -12.003 4.448 16.016 1.00 65.50 97 ALA A CA 1
ATOM 717 C C . ALA A 1 97 ? -13.213 5.228 16.578 1.00 65.50 97 ALA A C 1
ATOM 719 O O . ALA A 1 97 ? -13.186 5.673 17.725 1.00 65.50 97 ALA A O 1
ATOM 720 N N . ARG A 1 98 ? -14.256 5.448 15.767 1.00 53.84 98 ARG A N 1
ATOM 721 C CA . ARG A 1 98 ? -15.486 6.163 16.149 1.00 53.84 98 ARG A CA 1
ATOM 722 C C . ARG A 1 98 ? -16.630 5.246 16.606 1.00 53.84 98 ARG A C 1
ATOM 724 O O . ARG A 1 98 ? -17.702 5.769 16.910 1.00 53.84 98 ARG A O 1
ATOM 731 N N . TRP A 1 99 ? -16.418 3.931 16.638 1.00 43.69 99 TRP A N 1
ATOM 732 C CA . TRP A 1 99 ? -17.382 2.912 17.073 1.00 43.69 99 TRP A CA 1
ATOM 733 C C . TRP A 1 99 ? -16.876 2.196 18.324 1.00 43.69 99 TRP A C 1
ATOM 735 O O . TRP A 1 99 ? -17.738 1.756 19.116 1.00 43.69 99 TRP A O 1
#